Protein AF-A0A7U5PGF2-F1 (afdb_monomer_lite)

InterPro domains:
  IPR031582 Putative tight adherence pilin protein F [PF16964] (3-63)

Sequence (63 aa):
MGVCEPDESLNELSQLSSFSLAGRWIPLYQVTLCLPTTPWYRVLFKSRGNIAPIKSSSIAMER

Organism: NCBI:txid1443113

pLDDT: mean 79.87, std 11.59, range [44.69, 93.25]

Foldseek 3Di:
DDLWDDPDDPVNVQVVWDQDPVRHTQDKDKDKDFADQPPVVCVVQVPDDSRTDIDMDMDRDDD

Secondary structure (DSSP, 8-state):
--S---SS-GGGGGGGPPBPTTSSBPPEEEEEEE----HHHHHHTT--SSSPPEEEEEEE---

Radius of gyration: 15.42 Å; chains: 1; bounding box: 32×24×43 Å

Structure (mmCIF, N/CA/C/O backbone):
data_AF-A0A7U5PGF2-F1
#
_entry.id   AF-A0A7U5PGF2-F1
#
loop_
_atom_site.group_PDB
_atom_site.id
_atom_site.type_symbol
_atom_site.label_atom_id
_atom_site.label_alt_id
_atom_site.label_comp_id
_atom_site.label_asym_id
_atom_site.label_entity_id
_atom_site.label_seq_id
_atom_site.pdbx_PDB_ins_code
_atom_site.Cartn_x
_atom_site.Cartn_y
_atom_site.Cartn_z
_atom_site.occupancy
_atom_site.B_iso_or_equiv
_atom_site.auth_seq_id
_atom_site.auth_comp_id
_atom_site.auth_asym_id
_atom_site.auth_atom_id
_atom_site.pdbx_PDB_model_num
ATOM 1 N N . MET A 1 1 ? 7.402 -14.768 -8.251 1.00 44.69 1 MET A N 1
ATOM 2 C CA . MET A 1 1 ? 7.932 -13.464 -7.823 1.00 44.69 1 MET A CA 1
ATOM 3 C C . MET A 1 1 ? 8.114 -12.638 -9.070 1.00 44.69 1 MET A C 1
ATOM 5 O O . MET A 1 1 ? 9.015 -12.900 -9.861 1.00 44.69 1 MET A O 1
ATOM 9 N N . GLY A 1 2 ? 7.096 -11.838 -9.358 1.00 52.28 2 GLY A N 1
ATOM 10 C CA . GLY A 1 2 ? 6.984 -11.095 -10.607 1.00 52.28 2 GLY A CA 1
ATOM 11 C C . GLY A 1 2 ? 7.577 -9.707 -10.433 1.00 52.28 2 GLY A C 1
ATOM 12 O O . GLY A 1 2 ? 7.619 -9.190 -9.329 1.00 52.28 2 GLY A O 1
ATOM 13 N N . VAL A 1 3 ? 7.982 -9.088 -11.538 1.00 68.56 3 VAL A N 1
ATOM 14 C CA . VAL A 1 3 ? 8.608 -7.752 -11.660 1.00 68.56 3 VAL A CA 1
ATOM 15 C C . VAL A 1 3 ? 7.720 -6.596 -11.134 1.00 68.56 3 VAL A C 1
ATOM 17 O O . VAL A 1 3 ? 7.995 -5.428 -11.378 1.00 68.56 3 VAL A O 1
ATOM 20 N N . CYS A 1 4 ? 6.631 -6.903 -10.432 1.00 74.94 4 CYS A N 1
ATOM 21 C CA . CYS A 1 4 ? 5.674 -5.943 -9.925 1.00 74.94 4 CYS A CA 1
ATOM 22 C C . CYS A 1 4 ? 5.119 -6.358 -8.560 1.00 7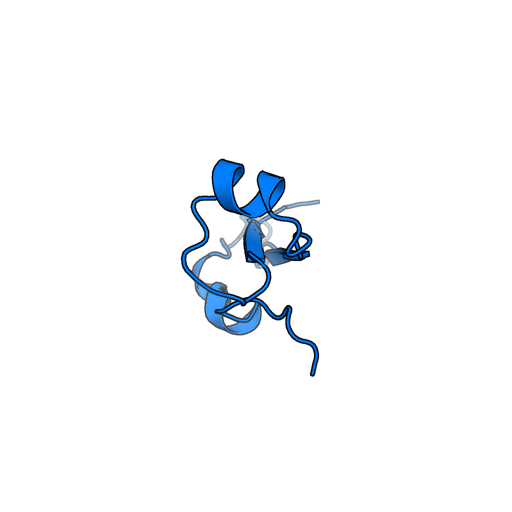4.94 4 CYS A C 1
ATOM 24 O O . CYS A 1 4 ? 3.968 -6.773 -8.421 1.00 74.94 4 CYS A O 1
ATOM 26 N N . GLU A 1 5 ? 5.971 -6.248 -7.556 1.00 81.38 5 GLU A N 1
ATOM 27 C CA . GLU A 1 5 ? 5.584 -6.293 -6.153 1.00 81.38 5 GLU A CA 1
ATOM 28 C C . GLU A 1 5 ? 5.779 -4.882 -5.578 1.00 81.38 5 GLU A C 1
ATOM 30 O O . GLU A 1 5 ? 6.641 -4.143 -6.061 1.00 81.38 5 GLU A O 1
ATOM 35 N N . PRO A 1 6 ? 4.938 -4.444 -4.629 1.00 82.31 6 PRO A N 1
ATOM 36 C CA . PRO A 1 6 ? 5.125 -3.146 -3.996 1.00 82.31 6 PRO A CA 1
ATOM 37 C C . PRO A 1 6 ? 6.441 -3.116 -3.207 1.00 82.31 6 PRO A C 1
ATOM 39 O O . PRO A 1 6 ? 6.853 -4.139 -2.667 1.00 82.31 6 PRO A O 1
ATOM 42 N N . ASP A 1 7 ? 7.059 -1.936 -3.106 1.00 83.19 7 ASP A N 1
ATOM 43 C CA . ASP A 1 7 ? 8.325 -1.760 -2.374 1.00 83.19 7 ASP A CA 1
ATOM 44 C C . ASP A 1 7 ? 8.197 -2.114 -0.881 1.00 83.19 7 ASP A C 1
ATOM 46 O O . ASP A 1 7 ? 9.138 -2.625 -0.281 1.00 83.19 7 ASP A O 1
ATOM 50 N N . GLU A 1 8 ? 7.017 -1.869 -0.303 1.00 88.69 8 GLU A N 1
ATOM 51 C CA . GLU A 1 8 ? 6.645 -2.244 1.063 1.00 88.69 8 GLU A CA 1
ATOM 52 C C . GLU A 1 8 ? 5.389 -3.118 1.026 1.00 88.69 8 GLU A C 1
ATOM 54 O O . GLU A 1 8 ? 4.411 -2.819 0.328 1.00 88.69 8 GLU A O 1
ATOM 59 N N . SER A 1 9 ? 5.396 -4.203 1.789 1.00 89.69 9 SER A N 1
ATOM 60 C CA . SER A 1 9 ? 4.264 -5.115 1.915 1.00 89.69 9 SER A CA 1
ATOM 61 C C . SER A 1 9 ? 3.177 -4.553 2.836 1.00 89.69 9 SER A C 1
ATOM 63 O O . SER A 1 9 ? 3.436 -3.767 3.745 1.00 89.69 9 SER A O 1
ATOM 65 N N . LEU A 1 10 ? 1.932 -5.006 2.666 1.00 89.94 10 LEU A N 1
ATOM 66 C CA . LEU A 1 10 ? 0.807 -4.564 3.500 1.00 89.94 10 LEU A CA 1
ATOM 67 C C . LEU A 1 10 ? 1.037 -4.772 5.010 1.00 89.94 10 LEU A C 1
ATOM 69 O O . LEU A 1 10 ? 0.570 -3.969 5.817 1.00 89.94 10 LEU A O 1
ATOM 73 N N . ASN A 1 11 ? 1.772 -5.817 5.398 1.00 89.31 11 ASN A N 1
ATOM 74 C CA . ASN A 1 11 ? 2.082 -6.103 6.802 1.00 89.31 11 ASN A CA 1
ATOM 75 C C . ASN A 1 11 ? 3.021 -5.050 7.417 1.00 89.31 11 ASN A C 1
ATOM 77 O O . ASN A 1 11 ? 2.883 -4.711 8.592 1.00 89.31 11 ASN A O 1
ATOM 81 N N . GLU A 1 12 ? 3.933 -4.498 6.617 1.00 93.25 12 GLU A N 1
ATOM 82 C CA . GLU A 1 12 ? 4.858 -3.425 7.013 1.00 93.25 12 GLU A CA 1
ATOM 83 C C . GLU A 1 12 ? 4.168 -2.057 7.099 1.00 93.25 12 GLU A C 1
ATOM 85 O O . GLU A 1 12 ? 4.763 -1.093 7.570 1.00 93.25 12 GLU A O 1
ATOM 90 N N . LEU A 1 13 ? 2.902 -1.973 6.679 1.00 91.50 13 LEU A N 1
ATOM 91 C CA . LEU A 1 13 ? 2.082 -0.763 6.706 1.00 91.50 13 LEU A CA 1
ATOM 92 C C . LEU A 1 13 ? 1.053 -0.751 7.841 1.00 91.50 13 LEU A C 1
ATOM 94 O O . LEU A 1 13 ? 0.195 0.131 7.875 1.00 91.50 13 LEU A O 1
ATOM 98 N N . SER A 1 14 ? 1.122 -1.700 8.779 1.00 89.75 14 SER A N 1
ATOM 99 C CA . SER A 1 14 ? 0.152 -1.837 9.878 1.00 89.75 14 SER A CA 1
ATOM 100 C C . SER A 1 14 ? -0.038 -0.557 10.708 1.00 89.75 14 SER A C 1
ATOM 102 O O . SER A 1 14 ? -1.149 -0.286 11.156 1.00 89.75 14 SER A O 1
ATOM 104 N N . GLN A 1 15 ? 0.996 0.282 10.824 1.00 90.38 15 GLN A N 1
ATOM 105 C CA . GLN A 1 15 ? 0.958 1.596 11.476 1.00 90.38 15 GLN A CA 1
ATOM 106 C C . GLN A 1 15 ? -0.014 2.597 10.833 1.00 90.38 15 GLN A C 1
ATOM 108 O O . GLN A 1 15 ? -0.375 3.585 11.468 1.00 90.38 15 GLN A O 1
ATOM 113 N N . LEU A 1 16 ? -0.429 2.374 9.582 1.00 89.75 16 LEU A N 1
ATOM 114 C CA . LEU A 1 16 ? -1.416 3.210 8.894 1.00 89.75 16 LEU A CA 1
ATOM 115 C C . LEU A 1 16 ? -2.860 2.842 9.268 1.00 89.75 16 LEU A C 1
ATOM 117 O O . LEU A 1 16 ? -3.787 3.572 8.918 1.00 89.75 16 LEU A O 1
ATOM 121 N N . SER A 1 17 ? -3.069 1.710 9.946 1.00 90.12 17 SER A N 1
ATOM 122 C CA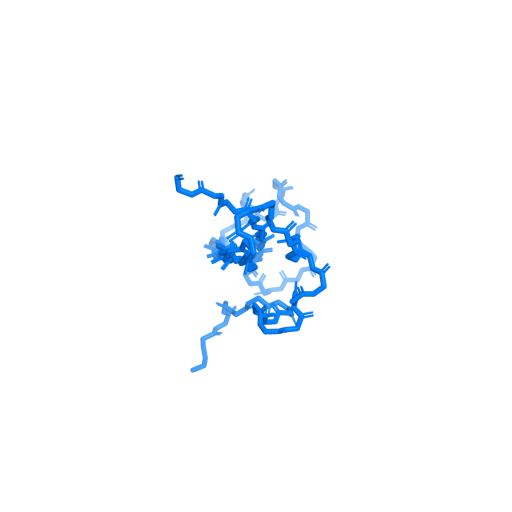 . SER A 1 17 ? -4.383 1.312 10.443 1.00 90.12 17 SER A CA 1
ATOM 123 C C . SER A 1 17 ? -4.752 2.149 11.664 1.00 90.12 17 SER A C 1
ATOM 125 O O . SER A 1 17 ? -3.955 2.338 12.583 1.00 90.12 17 SER A O 1
ATOM 127 N N . SER A 1 18 ? -5.990 2.630 11.694 1.00 89.75 18 SER A N 1
ATOM 128 C CA . SER A 1 18 ? -6.575 3.292 12.853 1.00 89.75 18 SER A CA 1
ATOM 129 C C . SER A 1 18 ? -7.475 2.332 13.631 1.00 89.75 18 SER A C 1
ATOM 131 O O . SER A 1 18 ? -8.093 1.417 13.080 1.00 89.75 18 SER A O 1
ATOM 133 N N . PHE A 1 19 ? -7.554 2.541 14.943 1.00 89.81 19 PHE A N 1
ATOM 134 C CA . PHE A 1 19 ? -8.455 1.790 15.809 1.00 89.81 19 PHE A CA 1
ATOM 135 C C . PHE A 1 19 ? -9.836 2.459 15.832 1.00 89.81 19 PHE A C 1
ATOM 137 O O . PHE A 1 19 ? -9.953 3.639 16.163 1.00 89.81 19 PHE A O 1
ATOM 144 N N . SER A 1 20 ? -10.879 1.716 15.458 1.00 89.25 20 SER A N 1
ATOM 145 C CA . SER A 1 20 ? -12.267 2.195 15.438 1.00 89.25 20 SER A CA 1
ATOM 146 C C . SER A 1 20 ? -12.858 2.247 16.850 1.00 89.25 20 SER A C 1
ATOM 148 O O . SER A 1 20 ? -12.520 1.443 17.722 1.00 89.25 20 SER A O 1
ATOM 150 N N . LEU A 1 21 ? -13.826 3.146 17.052 1.00 88.50 21 LEU A N 1
ATOM 151 C CA . LEU A 1 21 ? -14.622 3.236 18.282 1.00 88.50 21 LEU A CA 1
ATOM 152 C C . LEU A 1 21 ? -15.424 1.955 18.568 1.00 88.50 21 LEU A C 1
ATOM 154 O O . LEU A 1 21 ? -15.785 1.703 19.713 1.00 88.50 21 LEU A O 1
ATOM 158 N N . ALA A 1 22 ? -15.655 1.115 17.553 1.00 89.69 22 ALA A N 1
ATOM 159 C CA . ALA A 1 22 ? -16.274 -0.202 17.701 1.00 89.69 22 ALA A CA 1
ATOM 160 C C . ALA A 1 22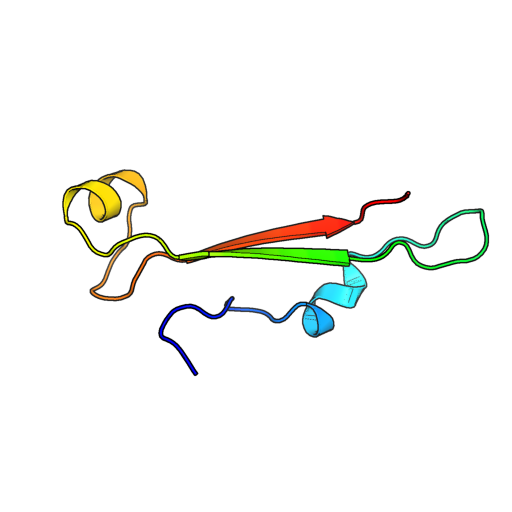 ? -15.338 -1.265 18.323 1.00 89.69 22 ALA A C 1
ATOM 162 O O . ALA A 1 22 ? -15.695 -2.441 18.364 1.00 89.69 22 ALA A O 1
ATOM 163 N N . GLY A 1 23 ? -14.136 -0.883 18.773 1.00 92.19 23 GLY A N 1
ATOM 164 C CA . GLY A 1 23 ? -13.197 -1.785 19.443 1.00 92.19 23 GLY A CA 1
ATOM 165 C C . GLY A 1 23 ? -12.446 -2.723 18.495 1.00 92.19 23 GLY A C 1
ATOM 166 O O . GLY A 1 23 ? -12.048 -3.813 18.900 1.00 92.19 23 GLY A O 1
ATOM 167 N N . ARG A 1 24 ? -12.265 -2.332 17.229 1.00 91.75 24 ARG A N 1
ATOM 168 C CA . ARG A 1 24 ? -11.584 -3.135 16.200 1.00 91.75 24 ARG A CA 1
ATOM 169 C C . ARG A 1 24 ? -10.624 -2.286 15.372 1.00 91.75 24 ARG A C 1
ATOM 171 O O . ARG A 1 24 ? -10.879 -1.106 15.145 1.00 91.75 24 ARG A O 1
ATOM 178 N N . TRP A 1 25 ? -9.558 -2.899 14.870 1.00 90.69 25 TRP A N 1
ATOM 179 C CA . TRP A 1 25 ? -8.673 -2.272 13.887 1.00 90.69 25 TRP A CA 1
ATOM 180 C C . TRP A 1 25 ? -9.383 -2.112 12.542 1.00 90.69 25 TRP A C 1
ATOM 182 O O . TRP A 1 25 ? -10.078 -3.028 12.093 1.00 90.69 25 TRP A O 1
ATOM 192 N N . ILE A 1 26 ? -9.208 -0.958 11.899 1.00 93.19 26 ILE A N 1
ATOM 193 C CA . ILE A 1 26 ? -9.719 -0.725 10.549 1.00 93.19 26 ILE A CA 1
ATOM 194 C C . ILE A 1 26 ? -8.812 -1.480 9.570 1.00 93.19 26 ILE A C 1
ATOM 196 O O . ILE A 1 26 ? -7.599 -1.246 9.559 1.00 93.19 26 ILE A O 1
ATOM 200 N N . PRO A 1 27 ? -9.354 -2.401 8.754 1.00 91.62 27 PRO A N 1
ATOM 201 C CA . PRO A 1 27 ? -8.537 -3.183 7.843 1.00 91.62 27 PRO A CA 1
ATOM 202 C C . PRO A 1 27 ? -7.859 -2.278 6.814 1.00 91.62 27 PRO A C 1
ATOM 204 O O . PRO A 1 27 ? -8.457 -1.333 6.289 1.00 91.62 27 PRO A O 1
ATOM 207 N N . LEU A 1 28 ? -6.602 -2.602 6.524 1.00 93.25 28 LEU A N 1
ATOM 208 C CA . LEU A 1 28 ? -5.846 -1.992 5.443 1.00 93.25 28 LEU A CA 1
ATOM 209 C C . LEU A 1 28 ? -5.982 -2.829 4.179 1.00 93.25 28 LEU A C 1
ATOM 211 O O . LEU A 1 28 ? -5.935 -4.058 4.217 1.00 93.25 28 LEU A O 1
ATOM 215 N N . TYR A 1 29 ? -6.085 -2.138 3.055 1.00 91.31 29 TYR A N 1
ATOM 216 C CA . TYR A 1 29 ? -6.050 -2.726 1.727 1.00 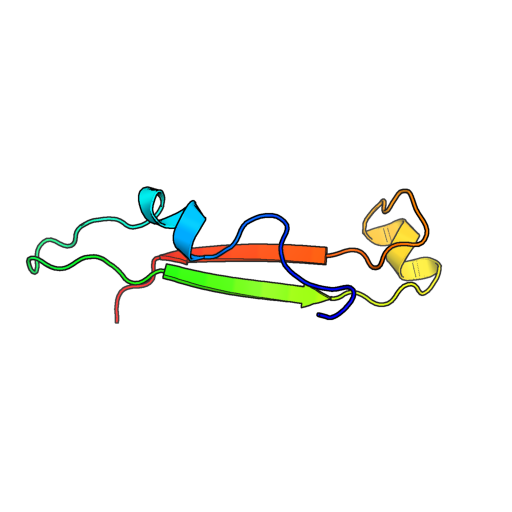91.31 29 TYR A CA 1
ATOM 217 C C . TYR A 1 29 ? -4.920 -2.075 0.945 1.00 91.31 29 TYR A C 1
ATOM 219 O O . TYR A 1 29 ? -4.790 -0.850 0.949 1.00 91.31 29 TYR A O 1
ATOM 227 N N . GLN A 1 30 ? -4.120 -2.891 0.267 1.00 91.50 30 GLN A N 1
ATOM 228 C CA . GLN A 1 30 ? -3.055 -2.431 -0.613 1.00 91.50 30 GLN A CA 1
ATOM 229 C C . GLN A 1 30 ? -3.422 -2.750 -2.056 1.00 91.50 30 GLN A C 1
ATOM 231 O O . GLN A 1 30 ? -3.783 -3.881 -2.381 1.00 91.50 30 GLN A O 1
ATOM 236 N N . VAL A 1 31 ? -3.316 -1.744 -2.919 1.00 89.94 31 VAL A N 1
ATOM 237 C CA . VAL A 1 31 ? -3.513 -1.884 -4.359 1.00 89.94 31 VAL A CA 1
ATOM 238 C C . VAL A 1 31 ? -2.214 -1.512 -5.051 1.00 89.94 31 VAL A C 1
ATOM 240 O O . VAL A 1 31 ? -1.728 -0.388 -4.924 1.00 89.94 31 VAL A O 1
ATOM 243 N N . THR A 1 32 ? -1.668 -2.457 -5.808 1.00 87.56 32 THR A N 1
ATOM 244 C CA . THR A 1 32 ? -0.439 -2.274 -6.578 1.00 87.56 32 THR A CA 1
ATOM 245 C C . THR A 1 32 ? -0.766 -2.336 -8.062 1.00 87.56 32 THR A C 1
ATOM 247 O O . THR A 1 32 ? -1.307 -3.325 -8.552 1.00 87.56 32 THR A O 1
ATOM 250 N N . LEU A 1 33 ? -0.460 -1.257 -8.779 1.00 83.81 33 LEU A N 1
ATOM 251 C CA . LEU A 1 33 ? -0.648 -1.151 -10.220 1.00 83.81 33 LEU A CA 1
ATOM 252 C C . LEU A 1 33 ? 0.697 -1.262 -10.931 1.00 83.81 33 LEU A C 1
ATOM 254 O O . LEU A 1 33 ? 1.607 -0.461 -10.705 1.00 83.81 33 LEU A O 1
ATOM 258 N N . CYS A 1 34 ? 0.773 -2.237 -11.831 1.00 80.00 34 CYS A N 1
ATOM 259 C CA . CYS A 1 34 ? 1.920 -2.504 -12.686 1.00 80.00 34 CYS A CA 1
ATOM 260 C C . CYS A 1 34 ? 1.715 -1.803 -14.018 1.00 80.00 34 CYS A C 1
ATOM 262 O O . CYS A 1 34 ? 0.858 -2.207 -14.808 1.00 80.00 34 CYS A O 1
ATOM 264 N N . LEU A 1 35 ? 2.476 -0.744 -14.273 1.00 76.62 35 LEU A N 1
ATOM 265 C CA . LEU A 1 35 ? 2.353 -0.025 -15.530 1.00 76.62 35 LEU A CA 1
ATOM 266 C C . LEU A 1 35 ? 3.253 -0.656 -16.600 1.00 76.62 35 LEU A C 1
ATOM 268 O O . LEU A 1 35 ? 4.358 -1.113 -16.301 1.00 76.62 35 LEU A O 1
ATOM 272 N N . PRO A 1 36 ? 2.808 -0.681 -17.865 1.00 72.50 36 PRO A N 1
ATOM 273 C CA . PRO A 1 36 ? 3.611 -1.218 -18.952 1.00 72.50 36 PRO A CA 1
ATOM 274 C C . PRO A 1 36 ? 4.879 -0.381 -19.174 1.00 72.50 36 PRO A C 1
ATOM 276 O O . PRO A 1 36 ? 4.888 0.842 -19.027 1.00 72.50 36 PRO A O 1
ATOM 279 N N . THR A 1 37 ? 5.958 -1.035 -19.610 1.00 70.81 37 THR A N 1
ATOM 280 C CA . THR A 1 37 ? 7.261 -0.403 -19.899 1.00 70.81 37 THR A CA 1
ATOM 281 C C . THR A 1 37 ? 7.297 0.355 -21.231 1.00 70.81 37 THR A C 1
ATOM 283 O O . THR A 1 37 ? 8.356 0.824 -21.653 1.00 70.81 37 THR A O 1
ATOM 286 N N . THR A 1 38 ? 6.149 0.514 -21.901 1.00 76.06 38 THR A N 1
ATOM 287 C CA . THR A 1 38 ? 6.036 1.257 -23.162 1.00 76.06 38 THR A CA 1
ATOM 288 C C . THR A 1 38 ? 6.596 2.683 -23.037 1.00 76.06 38 THR A C 1
ATOM 290 O O . THR A 1 38 ? 6.346 3.347 -22.025 1.00 76.06 38 THR A O 1
ATOM 293 N N . PRO A 1 39 ? 7.309 3.202 -24.058 1.00 70.88 39 PRO A N 1
ATOM 294 C CA . PRO A 1 39 ? 8.059 4.458 -23.950 1.00 70.88 39 PRO A CA 1
ATOM 295 C C . PRO A 1 39 ? 7.233 5.672 -23.505 1.00 70.88 39 PRO A C 1
ATOM 297 O O . PRO A 1 39 ? 7.703 6.474 -22.704 1.00 70.88 39 PRO A O 1
ATOM 300 N N . TRP A 1 40 ? 5.988 5.791 -23.971 1.00 70.50 40 TRP A N 1
ATOM 301 C CA . TRP A 1 40 ? 5.113 6.918 -23.636 1.00 70.50 40 TRP A CA 1
ATOM 302 C C . TRP A 1 40 ? 4.644 6.900 -22.168 1.00 70.50 40 TRP A C 1
ATOM 304 O O . TRP A 1 40 ? 4.556 7.953 -21.539 1.00 70.50 40 TRP A O 1
ATOM 314 N N . TYR A 1 41 ? 4.435 5.715 -21.581 1.00 69.00 41 TYR A N 1
ATOM 315 C CA . TYR A 1 41 ? 4.146 5.565 -20.148 1.00 69.00 41 TYR A CA 1
ATOM 316 C C . TYR A 1 41 ? 5.346 6.010 -19.301 1.00 69.00 41 TYR A C 1
ATOM 318 O O . TYR A 1 41 ? 5.181 6.711 -18.306 1.00 69.00 41 TYR A O 1
ATOM 326 N N . ARG A 1 42 ? 6.580 5.691 -19.714 1.00 66.75 42 ARG A N 1
ATOM 327 C CA . ARG A 1 42 ? 7.787 6.127 -18.983 1.00 66.75 42 ARG A CA 1
ATOM 328 C C . ARG A 1 42 ? 7.878 7.652 -18.871 1.00 66.75 42 ARG A C 1
ATOM 330 O O . ARG A 1 42 ? 8.288 8.148 -17.824 1.00 66.75 42 ARG A O 1
ATOM 337 N N . VAL A 1 43 ? 7.446 8.378 -19.907 1.00 72.94 43 VAL A N 1
ATOM 338 C CA . VAL A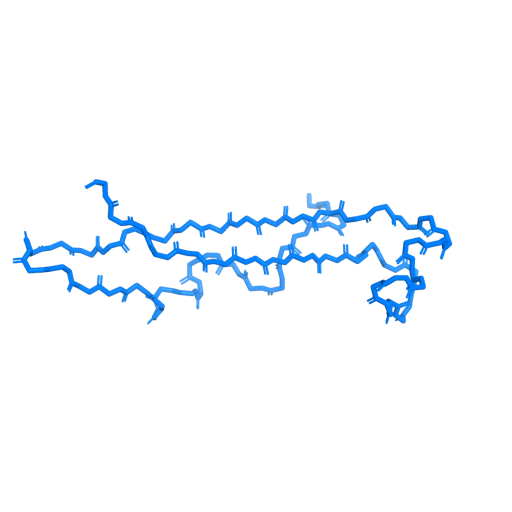 1 43 ? 7.391 9.851 -19.919 1.00 72.94 43 VAL A CA 1
ATOM 339 C C . VAL A 1 43 ? 6.345 10.379 -18.933 1.00 72.94 43 VAL A C 1
ATOM 341 O O . VAL A 1 43 ? 6.664 11.251 -18.127 1.00 72.94 43 VAL A O 1
ATOM 344 N N . LEU A 1 44 ? 5.126 9.826 -18.940 1.00 69.81 44 LEU A N 1
ATOM 345 C CA . LEU A 1 44 ? 4.039 10.256 -18.046 1.00 69.81 44 LEU A CA 1
ATOM 346 C C . LEU A 1 44 ? 4.370 10.055 -16.563 1.00 69.81 44 LEU A C 1
ATOM 348 O O . LEU A 1 44 ? 4.043 10.900 -15.733 1.00 69.81 44 LEU A O 1
ATOM 352 N N . PHE A 1 45 ? 5.042 8.951 -16.233 1.00 70.75 45 PHE A N 1
ATOM 353 C CA . PHE A 1 45 ? 5.334 8.568 -14.850 1.00 70.75 45 PHE A CA 1
ATOM 354 C C . PHE A 1 45 ? 6.770 8.895 -14.417 1.00 70.75 45 PHE A C 1
ATOM 356 O O . PHE A 1 45 ? 7.188 8.480 -13.340 1.00 70.75 45 PHE A O 1
ATOM 363 N N . LYS A 1 46 ? 7.530 9.637 -15.242 1.00 68.81 46 LYS A N 1
ATOM 364 C CA . LYS A 1 46 ? 8.939 10.016 -15.004 1.00 68.81 46 LYS A CA 1
ATOM 365 C C . LYS A 1 46 ? 9.816 8.836 -14.547 1.00 68.81 46 LYS A C 1
ATOM 367 O O . LYS A 1 46 ? 10.723 9.007 -13.734 1.00 68.81 46 LYS A O 1
ATOM 372 N N . SER A 1 47 ? 9.552 7.634 -15.064 1.00 64.25 47 SER A N 1
ATOM 373 C CA . SER A 1 47 ? 10.259 6.424 -14.632 1.00 64.25 47 SER A CA 1
ATOM 374 C C . SER A 1 47 ? 11.680 6.405 -15.199 1.00 64.25 47 SER A C 1
ATOM 376 O O . SER A 1 47 ? 11.886 6.373 -16.417 1.00 64.25 47 SER A O 1
ATOM 378 N N . ARG A 1 48 ? 12.678 6.434 -14.311 1.00 56.75 48 ARG A N 1
ATOM 379 C CA . ARG A 1 48 ? 14.104 6.423 -14.657 1.00 56.75 48 ARG A CA 1
ATOM 380 C C . ARG A 1 48 ? 14.628 4.984 -14.580 1.00 56.75 48 ARG A C 1
ATOM 382 O O . ARG A 1 48 ? 15.134 4.559 -13.554 1.00 56.75 48 ARG A O 1
ATOM 389 N N . GLY A 1 49 ? 14.486 4.217 -15.660 1.00 61.41 49 GLY A N 1
ATOM 390 C CA . GLY A 1 49 ? 15.021 2.844 -15.737 1.00 61.41 49 GLY A CA 1
ATOM 391 C C . GLY A 1 49 ? 14.217 1.899 -16.631 1.00 61.41 49 GLY A C 1
ATOM 392 O O . GLY A 1 49 ? 13.183 2.294 -17.165 1.00 61.41 49 GLY A O 1
ATOM 393 N N . ASN A 1 50 ? 14.709 0.670 -16.824 1.00 60.59 50 ASN A N 1
ATOM 394 C CA . ASN A 1 50 ? 14.035 -0.395 -17.594 1.00 60.59 50 ASN A CA 1
ATOM 395 C C . ASN A 1 50 ? 13.023 -1.205 -16.757 1.00 60.59 50 ASN A C 1
ATOM 397 O O . ASN A 1 50 ? 12.470 -2.187 -17.245 1.00 60.59 50 ASN A O 1
ATOM 401 N N . ILE A 1 51 ? 12.796 -0.808 -15.504 1.00 63.47 51 ILE A N 1
ATOM 402 C CA . ILE A 1 51 ? 11.863 -1.462 -14.585 1.00 63.47 51 ILE A CA 1
ATOM 403 C C . ILE A 1 51 ? 10.457 -0.908 -14.845 1.00 63.47 51 ILE A C 1
ATOM 405 O O . ILE A 1 51 ? 10.293 0.292 -15.098 1.00 63.47 51 ILE A O 1
ATOM 409 N N . ALA A 1 52 ? 9.450 -1.784 -14.823 1.00 65.56 52 ALA A N 1
ATOM 410 C CA . ALA A 1 52 ? 8.052 -1.381 -14.925 1.00 65.56 52 ALA A CA 1
ATOM 411 C C . ALA A 1 52 ? 7.739 -0.358 -13.820 1.00 65.56 52 ALA A C 1
ATOM 413 O O . ALA A 1 52 ? 8.045 -0.628 -12.661 1.00 65.56 52 ALA A O 1
ATOM 414 N N . PRO A 1 53 ? 7.175 0.822 -14.138 1.00 70.62 53 PRO A N 1
ATOM 415 C CA . PRO A 1 53 ? 6.759 1.740 -13.094 1.00 70.62 53 PRO A CA 1
ATOM 416 C C . PRO A 1 53 ? 5.664 1.078 -12.255 1.00 70.62 53 PRO A C 1
ATOM 418 O O . PRO A 1 53 ? 4.638 0.651 -12.789 1.00 70.62 53 PRO A O 1
ATOM 421 N N . ILE A 1 54 ? 5.884 1.011 -10.946 1.00 73.88 54 ILE A N 1
ATOM 422 C CA . ILE A 1 54 ? 4.911 0.503 -9.984 1.00 73.88 54 ILE A CA 1
ATOM 423 C C . ILE A 1 54 ? 4.287 1.702 -9.284 1.00 73.88 54 ILE A C 1
ATOM 425 O O . ILE A 1 54 ? 4.986 2.620 -8.854 1.00 73.88 54 ILE A O 1
ATOM 429 N N . LYS A 1 55 ? 2.960 1.705 -9.167 1.00 79.12 55 LYS A N 1
ATOM 430 C CA . LYS A 1 55 ? 2.255 2.623 -8.275 1.00 79.12 55 LYS A CA 1
ATOM 431 C C . LYS A 1 55 ? 1.509 1.801 -7.241 1.00 79.12 55 LYS A C 1
ATOM 433 O O . LYS A 1 55 ? 0.562 1.100 -7.586 1.00 79.12 55 LYS A O 1
ATOM 438 N N . SER A 1 56 ? 1.940 1.894 -5.990 1.00 80.62 56 SER A N 1
ATOM 439 C CA . SER A 1 56 ? 1.259 1.265 -4.861 1.00 80.62 56 SER A CA 1
ATOM 440 C C . SER A 1 56 ? 0.522 2.318 -4.041 1.00 80.62 56 SER A C 1
ATOM 442 O O . SER A 1 56 ? 0.960 3.466 -3.931 1.00 80.62 56 SER A O 1
ATOM 444 N N . SER A 1 57 ? -0.642 1.968 -3.515 1.00 84.88 57 SER A N 1
ATOM 445 C CA . SER A 1 57 ? -1.410 2.820 -2.612 1.00 84.88 57 SER A CA 1
ATOM 446 C C . SER A 1 57 ? -2.122 1.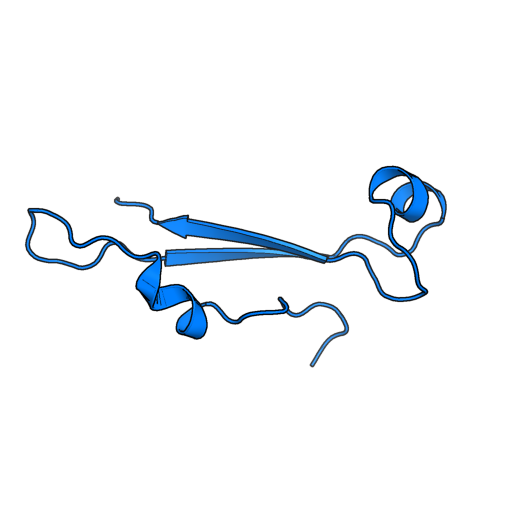956 -1.585 1.00 84.88 57 SER A C 1
ATOM 448 O O . SER A 1 57 ? -2.602 0.868 -1.909 1.00 84.88 57 SER A O 1
ATOM 450 N N . SER A 1 58 ? -2.197 2.466 -0.361 1.00 87.38 58 SER A N 1
ATOM 451 C CA . SER A 1 58 ? -2.782 1.760 0.774 1.00 87.38 58 SER A CA 1
ATOM 452 C C . SER A 1 58 ? -3.874 2.611 1.399 1.00 87.38 58 SER A C 1
ATOM 454 O O . SER A 1 58 ? -3.711 3.821 1.556 1.00 87.38 58 SER A O 1
ATOM 456 N N . ILE A 1 59 ? -5.002 1.982 1.716 1.00 88.69 59 ILE A N 1
ATOM 457 C CA . ILE A 1 59 ? -6.192 2.648 2.246 1.00 88.69 59 ILE A CA 1
ATOM 458 C C . ILE A 1 59 ? -6.696 1.866 3.455 1.00 88.69 59 ILE A C 1
ATOM 460 O O . ILE A 1 59 ? -6.888 0.651 3.385 1.00 88.69 59 ILE A O 1
ATOM 464 N N . ALA A 1 60 ? -6.947 2.585 4.547 1.00 87.75 60 ALA A N 1
ATOM 465 C CA . ALA A 1 60 ? -7.765 2.106 5.651 1.00 87.75 60 ALA A CA 1
ATOM 466 C C . ALA A 1 60 ? -9.233 2.381 5.308 1.00 87.75 60 ALA A C 1
ATOM 468 O O . ALA A 1 60 ? -9.595 3.526 5.031 1.00 87.75 60 ALA A O 1
ATOM 469 N N . MET A 1 61 ? -10.072 1.345 5.296 1.00 85.38 61 MET A N 1
ATOM 470 C CA . MET A 1 61 ? -11.490 1.491 4.962 1.00 85.38 61 MET A CA 1
ATOM 471 C C . MET A 1 61 ? -12.355 0.726 5.957 1.00 85.38 61 MET A C 1
ATOM 473 O O . MET A 1 61 ? -12.178 -0.477 6.154 1.00 85.38 61 MET A O 1
ATOM 477 N N . GLU A 1 62 ? -13.298 1.428 6.580 1.00 81.25 62 GLU A N 1
ATOM 478 C CA . GLU A 1 62 ? -14.341 0.814 7.397 1.00 81.25 62 GLU A CA 1
ATOM 479 C C . GLU A 1 62 ? -15.523 0.412 6.499 1.00 81.25 62 GLU A C 1
ATOM 481 O O . GLU A 1 62 ? -15.773 1.053 5.477 1.00 81.25 62 GLU A O 1
ATOM 486 N N . ARG A 1 63 ? -16.179 -0.705 6.831 1.00 70.94 63 ARG A N 1
ATOM 487 C CA . ARG A 1 63 ? -17.347 -1.214 6.096 1.00 70.94 63 ARG A CA 1
ATOM 488 C C . ARG A 1 63 ? -18.609 -0.438 6.432 1.00 70.94 63 ARG A C 1
ATOM 490 O O . ARG A 1 63 ? -18.783 -0.140 7.634 1.00 70.94 63 ARG A O 1
#